Protein AF-A0A651GUC4-F1 (afdb_monomer_lite)

Radius of gyration: 14.52 Å; chains: 1; bounding box: 37×18×40 Å

pLDDT: mean 91.88, std 8.95, range [50.22, 97.56]

Secondary structure (DSSP, 8-state):
-EEEEEEGGG--HHHHHSPPSS-EEEEEEEEEEEETTTTEEEEEEEEEEE--------

Foldseek 3Di:
DDKDKDFPVGDPCCVQPPDDPAAKDKDKDADDDQDPPVRGGGIIMIDIGGDPDDDPDD

Structure (mmCIF, N/CA/C/O backbone):
data_AF-A0A651GUC4-F1
#
_entry.id   AF-A0A651GUC4-F1
#
loop_
_atom_site.group_PDB
_atom_site.id
_atom_site.type_symbol
_atom_site.label_atom_id
_atom_site.label_alt_id
_atom_site.label_comp_id
_atom_site.label_asym_id
_atom_site.label_entity_id
_atom_site.label_seq_id
_atom_site.pdbx_PDB_ins_code
_atom_site.Cartn_x
_atom_site.Cartn_y
_atom_site.Cartn_z
_atom_site.occupancy
_atom_site.B_iso_or_equiv
_atom_site.auth_seq_id
_atom_site.auth_comp_id
_atom_site.auth_asym_id
_atom_site.auth_atom_id
_atom_site.pdbx_PDB_model_num
ATOM 1 N N . THR A 1 1 ? -6.596 -9.595 9.078 1.00 86.75 1 THR A N 1
ATOM 2 C CA . THR A 1 1 ? -5.529 -8.749 8.499 1.00 86.75 1 THR A CA 1
ATOM 3 C C . THR A 1 1 ? -4.809 -9.555 7.433 1.00 86.75 1 THR A C 1
ATOM 5 O O . THR A 1 1 ? -4.798 -10.776 7.542 1.00 86.75 1 THR A O 1
ATOM 8 N N . ARG A 1 2 ? -4.272 -8.926 6.382 1.00 95.69 2 ARG A N 1
ATOM 9 C CA . ARG A 1 2 ? -3.519 -9.628 5.320 1.00 95.69 2 ARG A CA 1
ATOM 10 C C . ARG A 1 2 ? -2.417 -8.741 4.743 1.00 95.69 2 ARG A C 1
ATOM 12 O O . ARG A 1 2 ? -2.533 -7.520 4.817 1.00 95.69 2 ARG A O 1
ATOM 19 N N . VAL A 1 3 ? -1.382 -9.353 4.173 1.00 96.62 3 VAL A N 1
ATOM 20 C CA . VAL A 1 3 ? -0.305 -8.663 3.448 1.00 96.62 3 VAL A CA 1
ATOM 21 C C . VAL A 1 3 ? -0.222 -9.252 2.050 1.00 96.62 3 VAL A C 1
ATOM 23 O O . VAL A 1 3 ? -0.164 -10.470 1.903 1.00 96.62 3 VAL A O 1
ATOM 26 N N . GLU A 1 4 ? -0.220 -8.391 1.042 1.00 97.25 4 GLU A N 1
ATOM 27 C CA . GLU A 1 4 ? -0.148 -8.774 -0.365 1.00 97.25 4 GLU A CA 1
ATOM 28 C C . GLU A 1 4 ? 1.008 -8.055 -1.064 1.00 97.25 4 GLU A C 1
ATOM 30 O O . GLU A 1 4 ? 1.455 -6.992 -0.628 1.00 97.25 4 GLU A O 1
ATOM 35 N N . ARG A 1 5 ? 1.504 -8.661 -2.142 1.00 97.06 5 ARG A N 1
ATOM 36 C CA . ARG A 1 5 ? 2.603 -8.162 -2.969 1.00 97.06 5 ARG A CA 1
ATOM 37 C C . ARG A 1 5 ? 2.078 -7.938 -4.378 1.00 97.06 5 ARG A C 1
ATOM 39 O O . ARG A 1 5 ? 1.445 -8.832 -4.929 1.00 97.06 5 ARG A O 1
ATOM 46 N N . PHE A 1 6 ? 2.393 -6.787 -4.952 1.00 96.88 6 PHE A N 1
ATOM 47 C CA . PHE A 1 6 ? 2.002 -6.428 -6.309 1.00 96.88 6 PHE A CA 1
ATOM 48 C C . PHE A 1 6 ? 3.207 -5.896 -7.065 1.00 96.88 6 PHE A C 1
ATOM 50 O O . PHE A 1 6 ? 3.942 -5.076 -6.510 1.00 96.88 6 PHE A O 1
ATOM 57 N N . ASP A 1 7 ? 3.381 -6.314 -8.319 1.00 95.44 7 ASP A N 1
ATOM 58 C CA . ASP A 1 7 ? 4.362 -5.695 -9.208 1.00 95.44 7 ASP A CA 1
ATOM 59 C C . ASP A 1 7 ? 4.148 -4.178 -9.228 1.00 95.44 7 ASP A C 1
ATOM 61 O O . ASP A 1 7 ? 3.014 -3.682 -9.207 1.00 95.44 7 ASP A O 1
ATOM 65 N N . ARG A 1 8 ? 5.243 -3.422 -9.288 1.00 90.00 8 ARG A N 1
ATOM 66 C CA . ARG A 1 8 ? 5.207 -1.956 -9.296 1.00 90.00 8 ARG A CA 1
ATOM 67 C C . ARG A 1 8 ? 4.331 -1.394 -10.413 1.00 90.00 8 ARG A C 1
ATOM 69 O O . ARG A 1 8 ? 3.648 -0.396 -10.192 1.00 90.00 8 ARG A O 1
ATOM 76 N N . ASP A 1 9 ? 4.327 -2.060 -11.562 1.00 93.31 9 ASP A N 1
ATOM 77 C CA . ASP A 1 9 ? 3.600 -1.634 -12.760 1.00 93.31 9 ASP A CA 1
ATOM 78 C C . ASP A 1 9 ? 2.160 -2.173 -12.814 1.00 93.31 9 ASP A C 1
ATOM 80 O O . ASP A 1 9 ? 1.365 -1.737 -13.644 1.00 93.31 9 ASP A O 1
ATOM 84 N N . ALA A 1 10 ? 1.798 -3.085 -11.907 1.00 95.25 10 ALA A N 1
ATOM 85 C CA . ALA A 1 10 ? 0.458 -3.657 -11.779 1.00 95.25 10 ALA A CA 1
ATOM 86 C C . ALA A 1 10 ? -0.148 -3.349 -10.400 1.00 95.25 10 ALA A C 1
ATOM 88 O O . ALA A 1 10 ? -0.819 -4.183 -9.788 1.00 95.25 10 ALA A O 1
ATOM 89 N N . PHE A 1 11 ? 0.113 -2.142 -9.888 1.00 95.38 11 PHE A N 1
ATOM 90 C CA . PHE A 1 11 ? -0.377 -1.730 -8.581 1.00 95.38 11 PHE A CA 1
ATOM 91 C C . PHE A 1 11 ? -1.918 -1.712 -8.545 1.00 95.38 11 PHE A C 1
ATOM 93 O O . PHE A 1 11 ? -2.545 -1.077 -9.399 1.00 95.38 11 PHE A O 1
ATOM 100 N N . PRO A 1 12 ? -2.562 -2.358 -7.557 1.00 95.69 12 PRO A N 1
ATOM 101 C CA . PRO A 1 12 ? -4.012 -2.520 -7.519 1.00 95.69 12 PRO A CA 1
ATOM 102 C C . PRO A 1 12 ? -4.683 -1.275 -6.927 1.00 95.69 12 PRO A C 1
ATOM 104 O O . PRO A 1 12 ? -5.222 -1.294 -5.817 1.00 95.69 12 PRO A O 1
ATOM 107 N N . THR A 1 13 ? -4.653 -0.179 -7.683 1.00 95.94 13 THR A N 1
ATOM 108 C C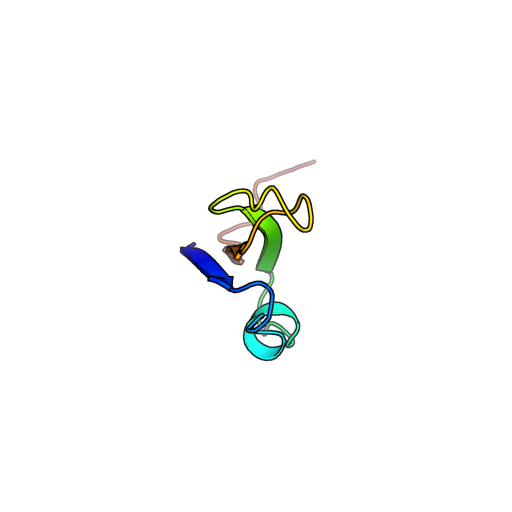A . THR A 1 13 ? -5.181 1.137 -7.293 1.00 95.94 13 THR A CA 1
ATOM 109 C C . THR A 1 13 ? -6.588 1.053 -6.710 1.00 95.94 13 THR A C 1
ATOM 111 O O . THR A 1 13 ? -6.849 1.657 -5.677 1.00 95.94 13 THR A O 1
ATOM 114 N N . GLU A 1 14 ? -7.485 0.270 -7.312 1.00 95.62 14 GLU A N 1
ATOM 115 C CA . GLU A 1 14 ? -8.861 0.140 -6.825 1.00 95.62 14 GLU A CA 1
ATOM 116 C C . GLU A 1 14 ? -8.925 -0.551 -5.455 1.00 95.62 14 GLU A C 1
ATOM 118 O O . GLU A 1 14 ? -9.498 -0.01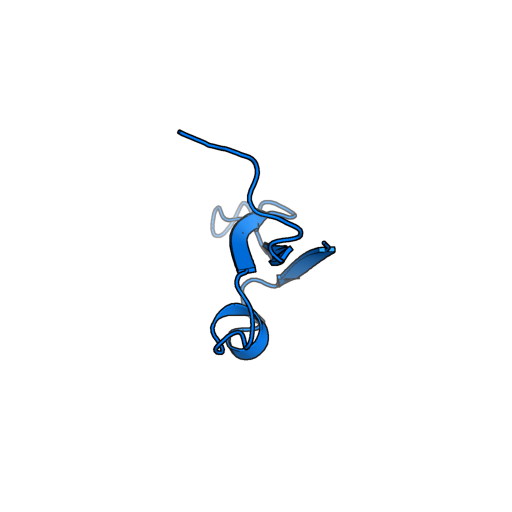4 -4.511 1.00 95.62 14 GLU A O 1
ATOM 123 N N . ALA A 1 15 ? -8.260 -1.696 -5.281 1.00 92.75 15 ALA A N 1
ATOM 124 C CA . ALA A 1 15 ? -8.244 -2.384 -3.989 1.00 92.75 15 ALA A CA 1
ATOM 125 C C . ALA A 1 15 ? -7.570 -1.552 -2.880 1.00 92.75 15 ALA A C 1
ATOM 127 O O . ALA A 1 15 ? -7.889 -1.726 -1.701 1.00 92.75 15 ALA A O 1
ATOM 128 N N . VAL A 1 16 ? -6.643 -0.657 -3.245 1.00 95.69 16 VAL A N 1
ATOM 129 C CA . VAL A 1 16 ? -5.842 0.139 -2.304 1.00 95.69 16 VAL A CA 1
ATOM 130 C C . VAL A 1 16 ? -6.437 1.507 -1.993 1.00 95.69 16 VAL A C 1
ATOM 132 O O . VAL A 1 16 ? -6.299 1.976 -0.862 1.00 95.69 16 VAL A O 1
ATOM 135 N N . TYR A 1 17 ? -7.105 2.156 -2.939 1.00 94.62 17 TYR A N 1
ATOM 136 C CA . TYR A 1 17 ? -7.573 3.535 -2.779 1.00 94.62 17 TYR A CA 1
ATOM 137 C C . TYR A 1 17 ? -9.091 3.691 -2.805 1.00 94.62 17 TYR A C 1
ATOM 139 O O . TYR A 1 17 ? -9.579 4.758 -2.442 1.00 94.62 17 TYR A O 1
ATOM 147 N N . SER A 1 18 ? -9.858 2.652 -3.144 1.00 95.50 18 SER A N 1
ATOM 148 C CA . SER A 1 18 ? -11.317 2.720 -3.028 1.00 95.50 18 SER A CA 1
ATOM 149 C C . SER A 1 18 ? -11.764 2.912 -1.585 1.00 95.50 18 SER A C 1
ATOM 151 O O . SER A 1 18 ? -11.095 2.472 -0.646 1.00 95.50 18 SER A O 1
ATOM 153 N N . HIS A 1 19 ? -12.925 3.533 -1.407 1.00 94.31 19 HIS A N 1
ATOM 154 C CA . HIS A 1 19 ? -13.513 3.730 -0.088 1.00 94.31 19 HIS A CA 1
ATOM 155 C C . HIS A 1 19 ? -13.669 2.407 0.667 1.00 94.31 19 HIS A C 1
ATOM 157 O O . HIS A 1 19 ? -13.945 1.357 0.086 1.00 94.31 19 HIS A O 1
ATOM 163 N N . LEU A 1 20 ? -13.473 2.484 1.979 1.00 92.94 20 LEU A N 1
ATOM 164 C CA . LEU A 1 20 ? -13.810 1.415 2.904 1.00 92.94 20 LEU A CA 1
ATOM 165 C C . LEU A 1 20 ? -15.179 1.723 3.507 1.00 92.94 20 LEU A C 1
ATOM 167 O O . LEU A 1 20 ? -15.456 2.859 3.883 1.00 92.94 20 LEU A O 1
ATOM 171 N N . ASP A 1 21 ? -16.013 0.700 3.631 1.00 94.12 21 ASP A N 1
ATOM 172 C CA . ASP A 1 21 ? -17.278 0.726 4.372 1.00 94.12 21 ASP A CA 1
ATOM 173 C C . ASP A 1 21 ? -17.077 0.568 5.895 1.00 94.12 21 ASP A C 1
ATOM 175 O O . ASP A 1 21 ? -18.036 0.545 6.664 1.00 94.12 21 ASP A O 1
ATOM 179 N N . HIS A 1 22 ? -15.820 0.480 6.338 1.00 93.06 22 HIS A N 1
ATOM 180 C CA . HIS A 1 22 ? -15.401 0.316 7.725 1.00 93.06 22 HIS A CA 1
ATOM 181 C C . HIS A 1 22 ? -14.122 1.110 8.024 1.00 93.06 22 HIS A C 1
ATOM 183 O O . HIS A 1 22 ? -13.401 1.543 7.123 1.00 93.06 22 HIS A O 1
ATOM 189 N N . VAL A 1 23 ? -13.793 1.266 9.310 1.00 94.62 23 VAL A N 1
ATOM 190 C CA . VAL A 1 23 ? -12.512 1.853 9.728 1.00 94.62 23 VAL A CA 1
ATOM 191 C C . VAL A 1 23 ? -11.392 0.862 9.429 1.00 94.62 23 VAL A C 1
ATOM 193 O O . VAL A 1 23 ? -11.319 -0.211 10.032 1.00 94.62 23 VAL A O 1
ATOM 196 N N . GLY A 1 24 ? -10.498 1.228 8.518 1.00 93.62 24 GLY A N 1
ATOM 197 C CA . GLY A 1 24 ? -9.364 0.394 8.145 1.00 93.62 24 GLY A CA 1
ATOM 198 C C . GLY A 1 24 ? -8.129 1.202 7.779 1.00 93.62 24 GLY A C 1
ATOM 199 O O . GLY A 1 24 ? -8.182 2.411 7.565 1.00 93.62 24 GLY A O 1
ATOM 200 N N . LEU A 1 25 ? -7.001 0.502 7.731 1.00 95.25 25 LEU A N 1
ATOM 201 C CA . LEU A 1 25 ? -5.692 1.024 7.365 1.00 95.25 25 LEU A CA 1
ATOM 202 C C . LEU A 1 25 ? -5.135 0.185 6.215 1.00 95.25 25 LEU A C 1
ATOM 204 O O . LEU A 1 25 ? -5.178 -1.047 6.245 1.00 95.25 25 LEU A O 1
ATOM 208 N N . ARG A 1 26 ? -4.569 0.867 5.222 1.00 97.31 26 ARG A N 1
ATOM 209 C CA . ARG A 1 26 ? -3.779 0.260 4.153 1.00 97.31 26 ARG A CA 1
ATOM 210 C C . ARG A 1 26 ? -2.393 0.892 4.187 1.00 97.31 26 ARG A C 1
ATOM 212 O O . ARG A 1 26 ? -2.259 2.080 3.909 1.00 97.31 26 ARG A O 1
ATOM 219 N N . LEU A 1 27 ? -1.381 0.123 4.579 1.00 96.62 27 LEU A N 1
ATOM 220 C CA . LEU A 1 27 ? 0.013 0.571 4.588 1.00 96.62 27 LEU A CA 1
ATOM 221 C C . LEU A 1 27 ? 0.710 0.048 3.335 1.00 96.62 27 LEU A C 1
ATOM 223 O O . LEU A 1 27 ? 0.669 -1.152 3.079 1.00 96.62 27 LEU A O 1
ATOM 227 N N . ILE A 1 28 ? 1.355 0.940 2.587 1.00 96.56 28 ILE A N 1
ATOM 228 C CA . ILE A 1 28 ? 2.026 0.633 1.320 1.00 96.56 28 ILE A CA 1
ATOM 229 C C . ILE A 1 28 ? 3.523 0.886 1.497 1.00 96.56 28 ILE A C 1
ATOM 231 O O . ILE A 1 28 ? 3.914 1.955 1.967 1.00 96.56 28 ILE A O 1
ATOM 235 N N . THR A 1 29 ? 4.361 -0.072 1.106 1.00 94.31 29 THR A N 1
ATOM 236 C CA . THR A 1 29 ? 5.823 0.074 1.095 1.00 94.31 29 THR A CA 1
ATOM 237 C C . THR A 1 29 ? 6.430 -0.538 -0.163 1.00 94.31 29 THR A C 1
ATOM 239 O O . THR A 1 29 ? 5.852 -1.430 -0.779 1.00 94.31 29 THR A O 1
ATOM 242 N N . CYS A 1 30 ? 7.622 -0.083 -0.547 1.00 94.88 30 CYS A N 1
ATOM 243 C CA . CYS A 1 30 ? 8.408 -0.748 -1.582 1.00 94.88 30 CYS A CA 1
ATOM 244 C C . CYS A 1 30 ? 8.971 -2.072 -1.041 1.00 94.88 30 CYS A C 1
ATOM 246 O O . CYS A 1 30 ? 9.446 -2.122 0.096 1.00 94.88 30 CYS A O 1
ATOM 248 N N . GLY A 1 31 ? 8.979 -3.128 -1.851 1.00 92.69 31 GLY A N 1
ATOM 249 C CA . GLY A 1 31 ? 9.533 -4.418 -1.453 1.00 92.69 31 GLY A CA 1
ATOM 250 C C . GLY A 1 31 ? 9.837 -5.348 -2.623 1.00 92.69 31 GLY A C 1
ATOM 251 O O . GLY A 1 31 ? 9.733 -4.982 -3.787 1.00 92.69 31 GLY A O 1
ATOM 252 N N . GLY A 1 32 ? 10.239 -6.577 -2.297 1.00 90.44 32 GLY A N 1
ATOM 253 C CA . GLY A 1 32 ? 10.660 -7.550 -3.311 1.00 90.44 32 GLY A CA 1
ATOM 254 C C . GLY A 1 32 ? 12.116 -7.430 -3.681 1.00 90.44 32 GLY A C 1
ATOM 255 O O . GLY A 1 32 ? 12.922 -6.924 -2.901 1.00 90.44 32 GLY A O 1
ATOM 256 N N . GLU A 1 33 ? 12.457 -7.959 -4.847 1.00 93.69 33 GLU A N 1
ATOM 257 C CA . GLU A 1 33 ? 13.829 -7.900 -5.320 1.00 93.69 33 GLU A CA 1
ATOM 258 C C . GLU A 1 33 ? 14.201 -6.465 -5.683 1.00 93.69 33 GLU A C 1
ATOM 260 O O . GLU A 1 33 ? 13.421 -5.714 -6.278 1.00 93.69 33 GLU A O 1
ATOM 265 N N . PHE A 1 34 ? 15.413 -6.079 -5.298 1.00 94.25 34 PHE A N 1
ATOM 266 C CA . PHE A 1 34 ? 15.982 -4.805 -5.696 1.00 94.25 34 PHE A CA 1
ATOM 267 C C . PHE A 1 34 ? 16.599 -4.940 -7.086 1.00 94.25 34 PHE A C 1
ATOM 269 O O . PHE A 1 34 ? 17.594 -5.647 -7.265 1.00 94.25 34 PHE A O 1
ATOM 276 N N . ASP A 1 35 ? 16.045 -4.221 -8.055 1.00 92.56 35 ASP A N 1
ATOM 277 C CA . ASP A 1 35 ? 16.633 -4.101 -9.378 1.00 92.56 35 ASP A CA 1
ATOM 278 C C . ASP A 1 35 ? 17.711 -3.010 -9.377 1.00 92.56 35 ASP A C 1
ATOM 280 O O . ASP A 1 35 ? 17.470 -1.845 -9.044 1.00 92.56 35 ASP A O 1
ATOM 284 N N . ARG A 1 36 ? 18.931 -3.395 -9.757 1.00 94.00 36 ARG A N 1
ATOM 285 C CA . ARG A 1 36 ? 20.104 -2.515 -9.764 1.00 94.00 36 ARG A CA 1
ATOM 286 C C . ARG A 1 36 ? 20.163 -1.587 -10.972 1.00 94.00 36 ARG A C 1
ATOM 288 O O . ARG A 1 36 ? 20.875 -0.590 -10.880 1.00 94.00 36 ARG A O 1
ATOM 295 N N . GLN A 1 37 ? 19.451 -1.879 -12.063 1.00 93.25 37 GLN A N 1
ATOM 296 C CA . GLN A 1 37 ? 19.438 -1.017 -13.249 1.00 93.25 37 GLN A CA 1
ATOM 297 C C . GLN A 1 37 ? 18.657 0.287 -12.990 1.00 93.25 37 GLN A C 1
ATOM 299 O O . GLN A 1 37 ? 19.285 1.347 -12.965 1.00 93.25 37 GLN A O 1
ATOM 304 N N . PRO A 1 38 ? 17.339 0.254 -12.693 1.00 91.69 38 PRO A N 1
ATOM 305 C CA . PRO A 1 38 ? 16.584 1.428 -12.268 1.00 91.69 38 PRO A CA 1
ATOM 306 C C . PRO A 1 38 ? 16.854 1.814 -10.802 1.00 91.69 38 PRO A C 1
ATOM 308 O O . PRO A 1 38 ? 16.358 2.842 -10.347 1.00 91.69 38 PRO A O 1
ATOM 311 N N . ARG A 1 39 ? 17.636 1.017 -10.051 1.00 92.75 39 ARG A N 1
ATOM 312 C CA . ARG A 1 39 ? 17.940 1.202 -8.618 1.00 92.75 39 ARG A CA 1
ATOM 313 C C . ARG A 1 39 ? 16.680 1.285 -7.755 1.00 92.75 39 ARG A C 1
ATOM 315 O O . ARG A 1 39 ? 16.542 2.175 -6.914 1.00 92.75 39 ARG A O 1
ATOM 322 N N . SER A 1 40 ? 15.763 0.347 -7.951 1.00 92.12 40 SER A N 1
ATOM 323 C CA . SER A 1 40 ? 14.482 0.327 -7.250 1.00 92.12 40 SER A CA 1
ATOM 324 C C . SER A 1 40 ? 13.993 -1.082 -6.971 1.00 92.12 40 SER A C 1
ATOM 326 O O . SER A 1 40 ? 14.301 -2.018 -7.699 1.00 92.12 40 SER A O 1
ATOM 328 N N . TYR A 1 41 ? 13.161 -1.209 -5.946 1.00 94.75 41 TYR A N 1
ATOM 329 C CA . TYR A 1 41 ? 12.390 -2.417 -5.693 1.00 94.75 41 TYR A CA 1
ATOM 330 C C . TYR A 1 41 ? 11.325 -2.637 -6.772 1.00 94.75 41 TYR A C 1
ATOM 332 O O . TYR A 1 41 ? 10.743 -1.670 -7.274 1.00 94.75 41 TYR A O 1
ATOM 340 N N . ARG A 1 42 ? 11.102 -3.904 -7.129 1.00 94.50 42 ARG A N 1
ATOM 341 C CA . ARG A 1 42 ? 10.171 -4.295 -8.196 1.00 94.50 42 ARG A CA 1
ATOM 342 C C . ARG A 1 42 ? 8.712 -4.362 -7.764 1.00 94.50 42 ARG A C 1
ATOM 344 O O . ARG A 1 42 ? 7.851 -4.257 -8.630 1.00 94.50 42 ARG A O 1
ATOM 351 N N . ASP A 1 43 ? 8.441 -4.437 -6.462 1.00 96.31 43 ASP A N 1
ATOM 352 C CA . ASP A 1 43 ? 7.088 -4.629 -5.948 1.00 96.31 43 ASP A CA 1
ATOM 353 C C . ASP A 1 43 ? 6.685 -3.549 -4.949 1.00 96.31 43 ASP A C 1
ATOM 355 O O . ASP A 1 43 ? 7.510 -2.910 -4.287 1.00 96.31 43 ASP A O 1
ATOM 359 N N . ASN A 1 44 ? 5.376 -3.438 -4.761 1.00 96.25 44 ASN A N 1
ATOM 360 C CA . ASN A 1 44 ? 4.771 -2.832 -3.592 1.00 96.25 44 ASN A CA 1
ATOM 361 C C . ASN A 1 44 ? 4.229 -3.928 -2.668 1.00 96.25 44 ASN A C 1
ATOM 363 O O . ASN A 1 44 ? 3.531 -4.844 -3.106 1.00 96.25 44 ASN A O 1
ATOM 367 N N . LEU A 1 45 ? 4.517 -3.813 -1.376 1.00 96.75 45 LEU A N 1
ATOM 368 C CA . LEU A 1 45 ? 3.882 -4.592 -0.322 1.00 96.75 45 LEU A CA 1
ATOM 369 C C . LEU A 1 45 ? 2.761 -3.762 0.293 1.00 96.75 45 LEU A C 1
ATOM 371 O O . LEU A 1 45 ? 2.975 -2.613 0.683 1.00 96.75 45 LEU A O 1
ATOM 375 N N . VAL A 1 46 ? 1.572 -4.349 0.392 1.00 97.56 46 VAL A N 1
ATOM 376 C CA . VAL A 1 46 ? 0.400 -3.697 0.974 1.00 97.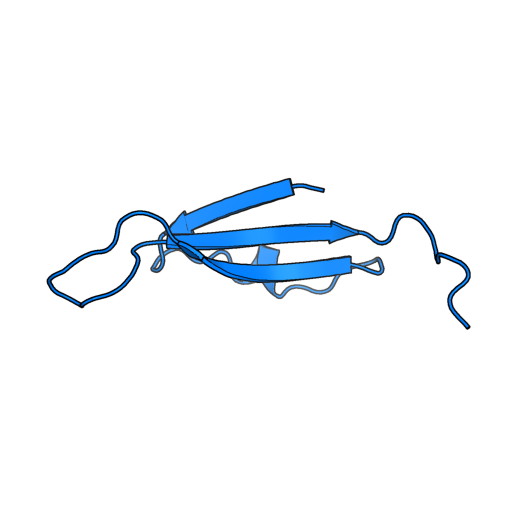56 46 VAL A CA 1
ATOM 377 C C . VAL A 1 46 ? -0.109 -4.514 2.151 1.00 97.56 46 VAL A C 1
ATOM 379 O O . VAL A 1 46 ? -0.513 -5.665 1.993 1.00 97.56 46 VAL A O 1
ATOM 382 N N . ALA A 1 47 ? -0.120 -3.909 3.336 1.00 97.50 47 ALA A N 1
ATOM 383 C CA . ALA A 1 47 ? -0.754 -4.472 4.519 1.00 97.50 47 ALA A CA 1
ATOM 384 C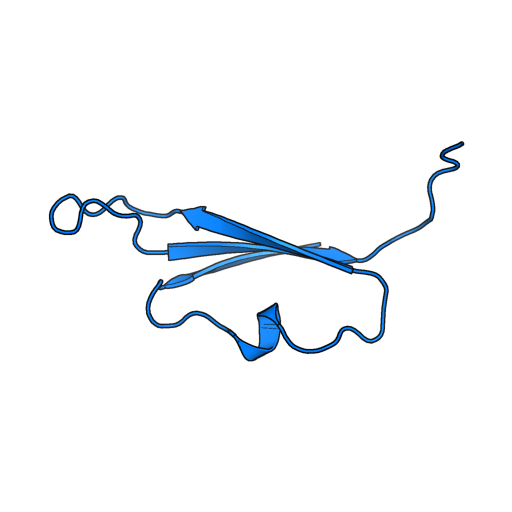 C . ALA A 1 47 ? -2.165 -3.897 4.685 1.00 97.50 47 ALA A C 1
ATOM 386 O O . ALA A 1 47 ? -2.335 -2.686 4.831 1.00 97.50 47 ALA A O 1
ATOM 387 N N . PHE A 1 48 ? -3.166 -4.776 4.699 1.00 97.00 48 PHE A N 1
ATOM 388 C CA . PHE A 1 48 ? -4.570 -4.445 4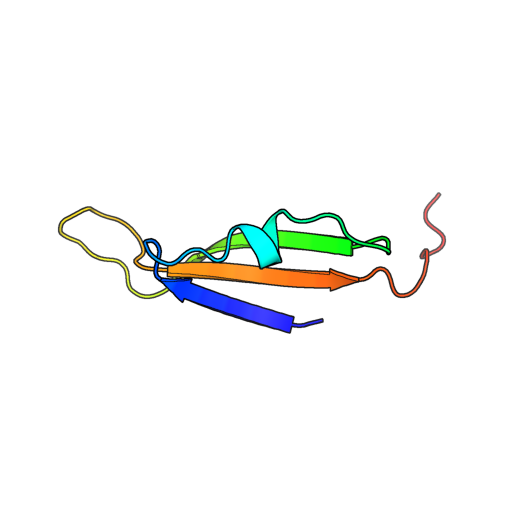.922 1.00 97.00 48 PHE A CA 1
ATOM 389 C C . PHE A 1 48 ? -4.975 -4.787 6.357 1.00 97.00 48 PHE A C 1
ATOM 391 O O . PHE A 1 48 ? -4.897 -5.946 6.798 1.00 97.00 48 PHE A O 1
ATOM 398 N N . ALA A 1 49 ? -5.474 -3.781 7.068 1.00 96.00 49 ALA A N 1
ATOM 399 C CA . ALA A 1 49 ? -5.989 -3.907 8.418 1.00 96.00 49 ALA A CA 1
ATOM 400 C C . ALA A 1 49 ? -7.382 -3.285 8.545 1.00 96.00 49 ALA 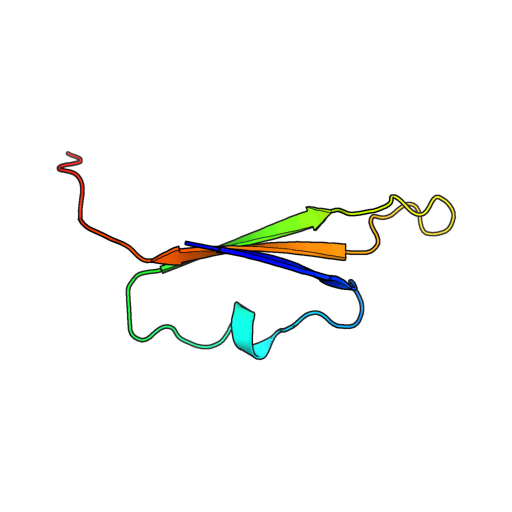A C 1
ATOM 402 O O . ALA A 1 49 ? -7.679 -2.261 7.936 1.00 96.00 49 ALA A O 1
ATOM 403 N N . ALA A 1 50 ? -8.213 -3.912 9.370 1.00 94.69 50 ALA A N 1
ATOM 404 C CA . ALA A 1 50 ? -9.494 -3.382 9.810 1.00 94.69 50 ALA A CA 1
ATOM 405 C C . ALA A 1 50 ? -9.414 -3.144 11.317 1.00 94.69 50 ALA A C 1
ATOM 407 O O . ALA A 1 50 ? -8.743 -3.896 12.033 1.00 94.69 50 ALA A O 1
ATOM 408 N N . LEU A 1 51 ? -10.089 -2.106 11.793 1.00 93.75 51 LEU A N 1
ATOM 409 C CA . LEU A 1 51 ? -10.265 -1.866 13.214 1.00 93.75 51 LEU A CA 1
ATOM 410 C C . LEU A 1 51 ? -11.087 -3.015 13.821 1.00 93.75 51 LEU A C 1
ATOM 412 O O . LEU A 1 51 ? -12.231 -3.230 13.436 1.00 93.75 51 LEU A O 1
ATOM 416 N N . ILE A 1 52 ? -10.516 -3.725 14.794 1.00 91.38 52 ILE A N 1
ATOM 417 C CA . ILE A 1 52 ? -11.182 -4.835 15.509 1.00 91.38 52 ILE A CA 1
ATOM 418 C C . ILE A 1 52 ? -11.706 -4.435 16.897 1.00 91.38 52 ILE A C 1
ATOM 420 O O . ILE A 1 52 ? -12.231 -5.261 17.635 1.00 91.38 52 ILE A O 1
ATOM 424 N N . GLY A 1 53 ? -11.545 -3.164 17.256 1.00 86.56 53 GLY A N 1
ATOM 425 C CA . GLY A 1 53 ? -11.931 -2.591 18.537 1.00 86.56 53 GLY A CA 1
ATOM 426 C C . GLY A 1 53 ? -11.144 -1.312 18.797 1.00 86.56 53 GLY A C 1
ATOM 427 O O . GLY A 1 53 ? -10.009 -1.170 18.343 1.00 86.56 53 GLY A O 1
ATOM 428 N N . GLN A 1 54 ? -11.751 -0.370 19.509 1.00 79.06 54 GLN A N 1
ATOM 429 C CA . GLN A 1 54 ? -11.047 0.794 20.035 1.00 79.06 54 GLN A CA 1
ATOM 430 C C . GLN A 1 54 ? -10.385 0.348 21.342 1.00 79.06 54 GLN A C 1
ATOM 432 O O . GLN A 1 54 ? -11.075 0.090 22.327 1.00 79.06 54 GLN A O 1
ATOM 437 N N . GLY A 1 55 ? -9.062 0.177 21.345 1.00 68.00 55 GLY A N 1
ATOM 438 C CA . GLY A 1 55 ? -8.338 0.062 22.610 1.00 68.00 55 GLY A CA 1
ATOM 439 C C . GLY A 1 55 ? -8.566 1.348 23.398 1.00 68.00 55 GLY A C 1
ATOM 440 O O . GLY A 1 55 ? -8.506 2.419 22.799 1.00 68.00 55 GLY A O 1
ATOM 441 N N . ALA A 1 56 ? -8.872 1.247 24.694 1.00 63.88 56 ALA A N 1
ATOM 442 C CA . ALA A 1 56 ? -9.040 2.406 25.567 1.00 63.88 56 ALA A CA 1
ATOM 443 C C . ALA A 1 56 ? -7.748 3.238 25.549 1.00 63.88 56 ALA A C 1
ATOM 445 O O . ALA A 1 56 ? -6.780 2.926 26.240 1.00 63.88 56 ALA A O 1
ATOM 446 N N . GLY A 1 57 ? -7.706 4.238 24.679 1.00 64.44 57 GLY A N 1
ATOM 447 C CA . GLY A 1 57 ? -6.559 5.094 24.451 1.00 64.44 57 GLY A CA 1
ATOM 448 C C . GLY A 1 57 ? -6.945 6.529 24.749 1.00 64.44 57 GLY A C 1
ATOM 449 O O . GLY A 1 57 ? -7.355 7.221 23.826 1.00 64.44 57 GLY A O 1
ATOM 450 N N . GLY A 1 58 ? -6.782 6.919 26.021 1.00 50.22 58 GLY A N 1
ATOM 451 C CA . GLY A 1 58 ? -6.728 8.307 26.507 1.00 50.22 58 GLY A CA 1
ATOM 452 C C . GLY A 1 58 ? -8.054 9.038 26.582 1.00 50.22 58 GLY A C 1
ATOM 453 O O . GLY A 1 58 ? -8.381 9.724 25.594 1.00 50.22 58 GLY A O 1
#

Sequence (58 aa):
TRVERFDRDAFPTEAVYSHLDHVGLRLITCGGEFDRQPRSYRDNLVAFAALIGQGAGG